Protein AF-A0A7V3W380-F1 (afdb_monomer_lite)

Foldseek 3Di:
DVVPVVVVVVVVVVCCVVPPVVVLAVVQVPDWLAAAEAEQAQQFPPPCSVVQTPHPPPCVCLLVVNQDCDPPDPCNRRDDPVCVVQSNVLSVQNVQQVVCCVVPVGSDDPPHADGDMDHPVRNDHFYRYRPGDNDDDPDD

Secondary structure (DSSP, 8-state):
-TTHHHHHHHHHHHHHIIIIIHHHHHHTTT-S----EEE----STTTHHHHTSS-TTTTHHHHHT----STT-TTGGG--SSSHHHHHHHHHHHHHHHHHHHHHS----TTSPP-PPP-SS----EEESTT--SS-----

pLDDT: mean 88.51, std 14.39, range [29.97, 98.19]

Sequence (140 aa):
YPIYEPMARLLGKGFEMMGVDNPAKMMARHQQNIYVYRFDWDEEPKPLDFIFGAMHGMELPFVFGNFQKDQDSVLRYAWSKDNEPARLELSRIMMAYWSNLARNGDPNGPGLPEWPDYSRSNKQRIHLDTGITGRAKSGK

Radius of gyration: 15.97 Å; chains: 1; bounding box: 36×31×44 Å

Structure (mmCIF, N/CA/C/O backbone):
data_AF-A0A7V3W380-F1
#
_entry.id   AF-A0A7V3W380-F1
#
loop_
_atom_site.group_PDB
_atom_site.id
_atom_site.type_symbol
_atom_site.label_atom_id
_atom_site.label_alt_id
_atom_site.label_comp_id
_atom_site.label_asym_id
_atom_site.label_entity_id
_atom_site.label_seq_id
_atom_site.pdbx_PDB_ins_code
_atom_site.Cartn_x
_atom_site.Cartn_y
_atom_site.Cartn_z
_atom_site.occupancy
_atom_site.B_iso_or_equiv
_atom_site.auth_seq_id
_atom_site.auth_comp_id
_atom_site.auth_asym_id
_atom_site.auth_atom_id
_atom_site.pdbx_PDB_model_num
ATOM 1 N N . TYR A 1 1 ? -8.105 4.771 -23.877 1.00 65.06 1 TYR A N 1
ATOM 2 C CA . TYR A 1 1 ? -9.185 3.773 -23.742 1.00 65.06 1 TYR A CA 1
ATOM 3 C C . TYR A 1 1 ? -10.337 4.364 -22.934 1.00 65.06 1 TYR A C 1
ATOM 5 O O . TYR A 1 1 ? -10.289 4.301 -21.713 1.00 65.06 1 TYR A O 1
ATOM 13 N N . PRO A 1 2 ? -11.351 4.966 -23.580 1.00 81.06 2 PRO A N 1
ATOM 14 C CA . PRO A 1 2 ? -12.356 5.794 -22.898 1.00 81.06 2 PRO A CA 1
ATOM 15 C C . PRO A 1 2 ? -13.247 5.032 -21.902 1.00 81.06 2 PRO A C 1
ATOM 17 O O . PRO A 1 2 ? -13.796 5.642 -20.996 1.00 81.06 2 P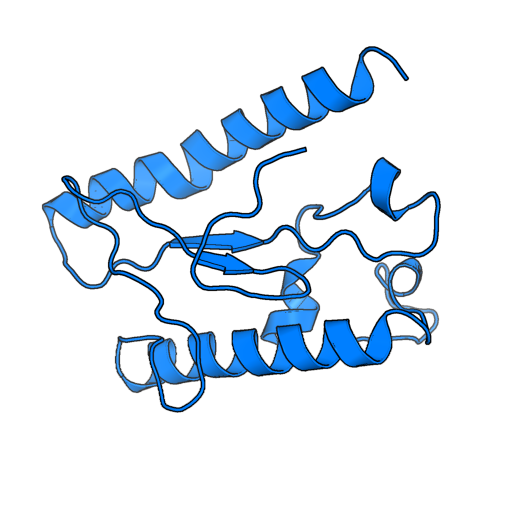RO A O 1
ATOM 20 N N . ILE A 1 3 ? -13.369 3.707 -22.043 1.00 88.50 3 ILE A N 1
ATOM 21 C CA . ILE A 1 3 ? -14.189 2.867 -21.151 1.00 88.50 3 ILE A CA 1
ATOM 22 C C . ILE A 1 3 ? -13.387 2.123 -20.079 1.00 88.50 3 ILE A C 1
ATOM 24 O O . ILE A 1 3 ? -13.975 1.622 -19.127 1.00 88.50 3 ILE A O 1
ATOM 28 N N . TYR A 1 4 ? -12.063 2.030 -20.227 1.00 87.25 4 TYR A N 1
ATOM 29 C CA . TYR A 1 4 ? -11.235 1.173 -19.377 1.00 87.25 4 TYR A CA 1
ATOM 30 C C . TYR A 1 4 ? -11.245 1.648 -17.923 1.00 87.25 4 TYR A C 1
ATOM 32 O O . TYR A 1 4 ? -11.621 0.900 -17.027 1.00 87.25 4 TYR A O 1
ATOM 40 N N . GLU A 1 5 ? -10.911 2.915 -17.699 1.00 87.06 5 GLU A N 1
ATOM 41 C CA . GLU A 1 5 ? -10.804 3.475 -16.355 1.00 87.06 5 GLU A CA 1
ATOM 42 C C . GLU A 1 5 ? -12.158 3.526 -15.613 1.00 87.06 5 GLU A C 1
ATOM 44 O O . GLU A 1 5 ? -12.211 3.091 -14.458 1.00 87.06 5 GLU A O 1
ATOM 49 N N . PRO A 1 6 ? -13.283 3.942 -16.240 1.00 90.56 6 PRO A N 1
ATOM 50 C CA . PRO A 1 6 ? -14.597 3.835 -15.607 1.00 90.56 6 PRO A CA 1
ATOM 51 C C . PRO A 1 6 ? -14.963 2.402 -15.201 1.00 90.56 6 PRO A C 1
ATOM 53 O O . PRO A 1 6 ? -15.486 2.193 -14.106 1.00 90.56 6 PRO A O 1
ATOM 56 N N . MET A 1 7 ? -14.666 1.413 -16.052 1.00 89.56 7 MET A N 1
ATOM 57 C CA . MET A 1 7 ? -14.945 0.003 -15.763 1.00 89.56 7 MET A CA 1
ATOM 58 C C . MET A 1 7 ? -14.058 -0.537 -14.640 1.00 89.56 7 MET A C 1
ATOM 60 O O . MET A 1 7 ? -14.575 -1.155 -13.710 1.00 89.56 7 MET A O 1
ATOM 64 N N . ALA A 1 8 ? -12.752 -0.262 -14.679 1.00 88.19 8 ALA A N 1
ATOM 65 C CA . ALA A 1 8 ? -11.813 -0.658 -13.631 1.00 88.19 8 ALA A CA 1
ATOM 66 C C . ALA A 1 8 ? -12.219 -0.066 -12.272 1.00 88.19 8 ALA A C 1
ATOM 68 O O . ALA A 1 8 ? -12.296 -0.783 -11.274 1.00 88.19 8 ALA A O 1
ATOM 69 N N . ARG A 1 9 ? -12.596 1.220 -12.241 1.00 88.75 9 ARG A N 1
ATOM 70 C CA . ARG A 1 9 ? -13.074 1.896 -11.027 1.00 88.75 9 ARG A CA 1
ATOM 71 C C . ARG A 1 9 ? -14.388 1.306 -10.514 1.00 88.75 9 ARG A C 1
ATOM 73 O O . ARG A 1 9 ? -14.551 1.156 -9.304 1.00 88.75 9 ARG A O 1
ATOM 80 N N . LEU A 1 10 ? -15.328 0.986 -11.406 1.00 90.38 10 LEU A N 1
ATOM 81 C CA . LEU A 1 10 ? -16.611 0.386 -11.032 1.00 90.38 10 LEU A CA 1
ATOM 82 C C . LEU A 1 10 ? -16.420 -1.003 -10.412 1.00 90.38 10 LEU A C 1
ATOM 84 O O . LEU A 1 10 ? -16.948 -1.267 -9.332 1.00 90.38 10 LEU A O 1
ATOM 88 N N . LEU A 1 11 ? -15.640 -1.865 -11.066 1.00 90.44 11 LEU A N 1
ATOM 89 C CA . LEU A 1 11 ? -15.343 -3.211 -10.573 1.00 90.44 11 LEU A CA 1
ATOM 90 C C . LEU A 1 11 ? -14.557 -3.158 -9.257 1.00 90.44 11 LEU A C 1
ATOM 92 O O . LEU A 1 11 ? -14.929 -3.835 -8.300 1.00 90.44 11 LEU A O 1
ATOM 96 N N . GLY A 1 12 ? -13.541 -2.293 -9.174 1.00 89.56 12 GLY A N 1
ATOM 97 C CA . GLY A 1 12 ? -12.751 -2.076 -7.962 1.00 89.56 12 GLY A CA 1
ATOM 98 C C . GLY A 1 12 ? -13.607 -1.648 -6.768 1.00 89.56 12 GLY A C 1
ATOM 99 O O . GLY A 1 12 ? -13.494 -2.238 -5.698 1.00 89.56 12 GLY A O 1
ATOM 100 N N . LYS A 1 13 ? -14.544 -0.707 -6.958 1.00 90.25 13 LYS A N 1
ATOM 101 C CA . LYS A 1 13 ? -15.506 -0.320 -5.907 1.00 90.25 13 LYS A CA 1
ATOM 102 C C . LYS A 1 13 ? -16.398 -1.481 -5.466 1.00 90.25 13 LYS A C 1
ATOM 104 O O . LYS A 1 13 ? -16.727 -1.573 -4.287 1.00 90.25 13 LYS A O 1
ATOM 109 N N . GLY A 1 14 ? -16.790 -2.357 -6.390 1.00 91.38 14 GLY A N 1
ATOM 110 C CA . GLY A 1 14 ? -17.545 -3.567 -6.065 1.00 91.38 14 GLY A CA 1
ATOM 111 C C . GLY A 1 14 ? -16.758 -4.502 -5.144 1.00 91.38 14 GLY A C 1
ATOM 112 O O . GLY A 1 14 ? -17.269 -4.909 -4.098 1.00 91.38 14 GLY A O 1
ATOM 113 N N . PHE A 1 15 ? -15.502 -4.793 -5.493 1.00 90.62 15 PHE A N 1
ATOM 114 C CA . PHE A 1 15 ? -14.610 -5.607 -4.660 1.00 90.62 15 PHE A CA 1
ATOM 115 C C . PHE A 1 15 ? -14.318 -4.957 -3.308 1.00 90.62 15 PHE A C 1
ATOM 117 O O . PHE A 1 15 ? -14.386 -5.635 -2.287 1.00 90.62 15 PHE A O 1
ATOM 124 N N . GLU A 1 16 ? -14.063 -3.649 -3.279 1.00 91.56 16 GLU A N 1
ATOM 125 C CA . GLU A 1 16 ? -13.841 -2.893 -2.045 1.00 91.56 16 GLU A CA 1
ATOM 126 C C . GLU A 1 16 ? -15.059 -2.976 -1.112 1.00 91.56 16 GLU A C 1
ATOM 128 O O . GLU A 1 16 ? -14.929 -3.291 0.073 1.00 91.56 16 GLU A O 1
ATOM 133 N N . MET A 1 17 ? -16.261 -2.773 -1.655 1.00 91.62 17 MET A N 1
ATOM 134 C CA . MET A 1 17 ? -17.492 -2.818 -0.872 1.00 91.62 17 MET A CA 1
ATOM 135 C C . MET A 1 17 ? -17.736 -4.206 -0.270 1.00 91.62 17 MET A C 1
ATOM 137 O O . MET A 1 17 ? -18.082 -4.328 0.908 1.00 91.62 17 MET A O 1
ATOM 141 N N . MET A 1 18 ? -17.572 -5.257 -1.076 1.00 93.12 18 MET A N 1
ATOM 142 C CA . MET A 1 18 ? -17.839 -6.632 -0.651 1.00 93.12 18 MET A CA 1
ATOM 143 C C . MET A 1 18 ? -16.742 -7.192 0.259 1.00 93.12 18 MET A C 1
ATOM 145 O O . MET A 1 18 ? -17.061 -7.853 1.244 1.00 93.12 18 MET A O 1
ATOM 149 N N . GLY A 1 19 ? -15.475 -6.931 -0.063 1.00 91.81 19 GLY A N 1
ATOM 150 C CA . GLY A 1 19 ? -14.318 -7.530 0.600 1.00 91.81 19 GLY A CA 1
ATOM 151 C C . GLY A 1 19 ? -13.805 -6.757 1.812 1.00 91.81 19 GLY A C 1
ATOM 152 O O . GLY A 1 19 ? -13.207 -7.362 2.695 1.0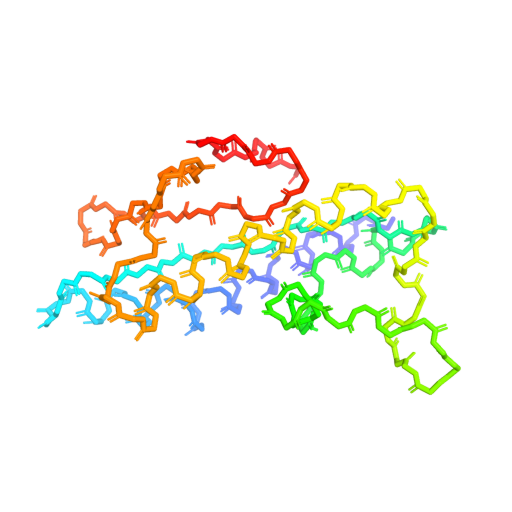0 91.81 19 GLY A O 1
ATOM 153 N N . VAL A 1 20 ? -14.050 -5.445 1.885 1.00 93.69 20 VAL A N 1
ATOM 154 C CA . VAL A 1 20 ? -13.482 -4.589 2.938 1.00 93.69 20 VAL A CA 1
ATOM 155 C C . VAL A 1 20 ? -14.575 -3.867 3.716 1.00 93.69 20 VAL A C 1
ATOM 157 O O . VAL A 1 20 ? -14.701 -4.071 4.924 1.00 93.69 20 VAL A O 1
ATOM 160 N N . ASP A 1 21 ? -15.408 -3.065 3.049 1.00 92.19 21 ASP A N 1
ATOM 161 C CA . ASP A 1 21 ? -16.325 -2.162 3.757 1.00 92.19 21 ASP A CA 1
ATOM 162 C C . ASP A 1 21 ? -17.418 -2.904 4.528 1.00 92.19 21 ASP A C 1
ATOM 164 O O . ASP A 1 21 ? -17.701 -2.576 5.684 1.00 92.19 21 ASP A O 1
ATOM 168 N N . ASN A 1 22 ? -18.048 -3.902 3.903 1.00 94.00 22 ASN A N 1
ATOM 169 C CA . ASN A 1 22 ? -19.104 -4.679 4.545 1.00 94.00 22 ASN A CA 1
ATOM 170 C C . ASN A 1 22 ? -18.573 -5.481 5.752 1.00 94.00 22 ASN A C 1
ATOM 172 O O . ASN A 1 22 ? -19.161 -5.344 6.835 1.00 94.00 22 ASN A O 1
ATOM 176 N N . PRO A 1 23 ? -17.465 -6.245 5.638 1.00 94.69 23 PRO A N 1
ATOM 177 C CA . PRO A 1 23 ? -16.849 -6.910 6.783 1.00 94.69 23 PRO A CA 1
ATOM 178 C C . PRO A 1 23 ? -16.415 -5.940 7.885 1.00 94.69 23 PRO A C 1
ATOM 180 O O . PRO A 1 23 ? -16.812 -6.127 9.035 1.00 94.69 23 PRO A O 1
ATOM 183 N N . ALA A 1 24 ? -15.686 -4.866 7.558 1.00 94.50 24 ALA A N 1
ATOM 184 C CA . ALA A 1 24 ? -15.208 -3.897 8.549 1.00 94.50 24 ALA A CA 1
ATOM 185 C C . ALA A 1 24 ? -16.368 -3.250 9.318 1.00 94.50 24 ALA A C 1
ATOM 187 O O . ALA A 1 24 ? -16.360 -3.191 10.549 1.00 94.50 24 ALA A O 1
ATOM 188 N N . LYS A 1 25 ? -17.436 -2.850 8.615 1.00 93.25 25 LYS A N 1
ATOM 189 C CA . LYS A 1 25 ? -18.647 -2.292 9.234 1.00 93.25 25 LYS A CA 1
ATOM 190 C C . LYS A 1 25 ? -19.362 -3.292 10.143 1.00 93.25 25 LYS A C 1
ATOM 192 O O . LYS A 1 25 ? -19.987 -2.874 11.121 1.00 93.25 25 LYS A O 1
ATOM 197 N N . MET A 1 26 ? -19.343 -4.579 9.804 1.00 93.69 26 MET A N 1
ATOM 198 C CA . MET A 1 26 ? -19.931 -5.633 10.629 1.00 93.69 26 MET A CA 1
ATOM 199 C C . MET A 1 26 ? -19.083 -5.889 11.877 1.00 93.69 26 MET A C 1
ATOM 201 O O . MET A 1 26 ?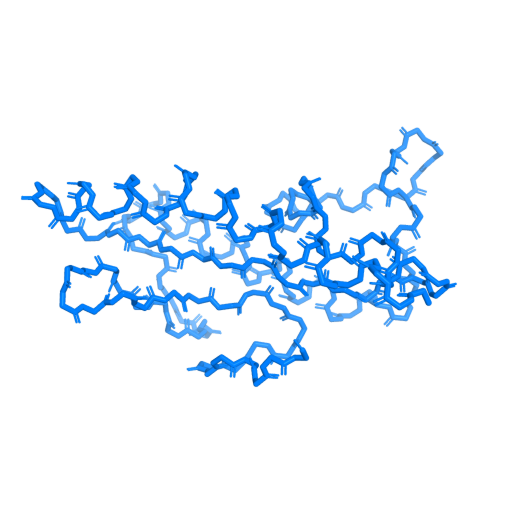 -19.626 -5.892 12.980 1.00 93.69 26 MET A O 1
ATOM 205 N N . MET A 1 27 ? -17.764 -6.014 11.719 1.00 94.56 27 MET A N 1
ATOM 206 C CA . MET A 1 27 ? -16.816 -6.178 12.822 1.00 94.56 27 MET A CA 1
ATOM 207 C C . MET A 1 27 ? -16.891 -5.016 13.817 1.00 94.56 27 MET A C 1
ATOM 209 O O . MET A 1 27 ? -16.976 -5.253 15.019 1.00 94.56 27 MET A O 1
ATOM 213 N N . ALA A 1 28 ? -16.990 -3.774 13.332 1.00 93.44 28 ALA A N 1
ATOM 214 C CA . ALA A 1 28 ? -17.044 -2.564 14.163 1.00 93.44 28 ALA A CA 1
ATOM 215 C C . ALA A 1 28 ? -18.305 -2.450 15.043 1.00 93.44 28 ALA A C 1
ATOM 217 O O . ALA A 1 28 ? -18.485 -1.466 15.760 1.00 93.44 28 ALA A O 1
ATOM 218 N N . ARG A 1 29 ? -19.226 -3.419 14.971 1.00 93.00 29 ARG A N 1
ATOM 219 C CA . ARG A 1 29 ? -20.353 -3.549 15.909 1.00 93.00 29 ARG A CA 1
ATOM 220 C C . ARG A 1 29 ? -19.990 -4.333 17.167 1.00 93.00 29 ARG A C 1
ATOM 222 O O . ARG A 1 29 ? -20.719 -4.235 18.148 1.00 93.00 29 ARG A O 1
ATOM 229 N N . HIS A 1 30 ? -18.928 -5.130 17.108 1.00 93.12 30 HIS A N 1
ATOM 230 C CA . HIS A 1 30 ? -18.611 -6.145 18.109 1.00 93.12 30 HIS A CA 1
ATOM 231 C C . HIS A 1 30 ? -17.178 -6.049 18.640 1.00 93.12 30 HIS A C 1
ATOM 233 O O . HIS A 1 30 ? -16.912 -6.586 19.709 1.00 93.12 30 HIS A O 1
ATOM 239 N N . GLN A 1 31 ? -16.274 -5.364 17.935 1.00 90.62 31 GLN A N 1
ATOM 240 C CA . GLN A 1 31 ? -14.891 -5.165 18.365 1.00 90.62 31 GLN A CA 1
ATOM 241 C C . GLN A 1 31 ? -14.371 -3.773 17.989 1.00 90.62 31 GLN A C 1
ATOM 243 O O . GLN A 1 31 ? -14.924 -3.105 17.112 1.00 90.62 31 GLN A O 1
ATOM 248 N N . GLN A 1 32 ? -13.322 -3.355 18.692 1.00 89.50 32 GLN A N 1
ATOM 249 C CA . GLN A 1 32 ? -12.505 -2.173 18.402 1.00 89.50 32 GLN A CA 1
ATOM 250 C C . GLN A 1 32 ? -11.193 -2.618 17.737 1.00 89.50 32 GLN A C 1
ATOM 252 O O . GLN A 1 32 ? -10.981 -3.822 17.580 1.00 89.50 32 GLN A O 1
ATOM 257 N N . ASN A 1 33 ? -10.320 -1.672 17.383 1.00 91.31 33 ASN A N 1
ATOM 258 C CA . ASN A 1 33 ? -9.002 -1.949 16.797 1.00 91.31 33 ASN A CA 1
ATOM 259 C C . ASN A 1 33 ? -9.119 -2.672 15.444 1.00 91.31 33 ASN A C 1
ATOM 261 O O . ASN A 1 33 ? -8.528 -3.726 15.202 1.00 91.31 33 ASN A O 1
ATOM 265 N N . ILE A 1 34 ? -9.944 -2.112 14.564 1.00 94.94 34 ILE A N 1
ATOM 266 C CA . ILE A 1 34 ? -10.131 -2.563 13.192 1.00 94.94 34 ILE A CA 1
ATOM 267 C C . ILE A 1 34 ? -9.333 -1.632 12.296 1.00 94.94 34 ILE A C 1
ATOM 269 O O . ILE A 1 34 ? -9.625 -0.450 12.185 1.00 94.94 34 ILE A O 1
ATOM 273 N N . TYR A 1 35 ? -8.360 -2.171 11.580 1.00 95.38 35 TYR A N 1
ATOM 274 C CA . TYR A 1 35 ? -7.486 -1.363 10.741 1.00 95.38 35 TYR A CA 1
ATOM 275 C C . TYR A 1 35 ? -7.730 -1.688 9.276 1.00 95.38 35 TYR A C 1
ATOM 277 O O . TYR A 1 35 ? -7.560 -2.821 8.832 1.00 95.38 35 TYR A O 1
ATOM 285 N N . VAL A 1 36 ? -8.161 -0.679 8.520 1.00 95.69 36 VAL A N 1
ATOM 286 C CA . VAL A 1 36 ? -8.417 -0.795 7.081 1.00 95.69 36 VAL A CA 1
ATOM 287 C C . VAL A 1 36 ? -7.345 -0.025 6.322 1.00 95.69 36 VAL A C 1
ATOM 289 O O . VAL A 1 36 ? -7.077 1.132 6.647 1.00 95.69 36 VAL A O 1
ATOM 292 N N . TYR A 1 37 ? -6.754 -0.646 5.301 1.00 94.69 37 TYR A N 1
ATOM 293 C CA . TYR A 1 37 ? -5.886 0.037 4.345 1.00 94.69 37 TYR A CA 1
ATOM 294 C C . TYR A 1 37 ? -6.397 -0.122 2.918 1.00 94.69 37 TYR A C 1
ATOM 296 O O . TYR A 1 37 ? -7.176 -1.022 2.600 1.00 94.69 37 TYR A O 1
ATOM 304 N N . ARG A 1 38 ? -5.925 0.771 2.056 1.00 93.19 38 ARG A N 1
ATOM 305 C CA . ARG A 1 38 ? -6.026 0.683 0.607 1.00 93.19 38 ARG A CA 1
ATOM 306 C C . ARG A 1 38 ? -4.618 0.753 0.034 1.00 93.19 38 ARG A C 1
ATOM 308 O O . ARG A 1 38 ? -3.862 1.642 0.403 1.00 93.19 38 ARG A O 1
ATOM 315 N N . PHE A 1 39 ? -4.264 -0.201 -0.814 1.00 95.31 39 PHE A N 1
ATOM 316 C CA . PHE A 1 39 ? -2.992 -0.211 -1.526 1.00 95.31 39 PHE A CA 1
ATOM 317 C C . PHE A 1 39 ? -3.211 0.397 -2.912 1.00 95.31 39 PHE A C 1
ATOM 319 O O . PHE A 1 39 ? -4.102 -0.054 -3.626 1.00 95.31 39 PHE A O 1
ATOM 326 N N . ASP A 1 40 ? -2.450 1.438 -3.244 1.00 94.00 40 ASP A N 1
ATOM 327 C CA . ASP A 1 40 ? -2.629 2.246 -4.462 1.00 94.00 40 ASP A CA 1
ATOM 328 C C . ASP A 1 40 ? -1.323 2.379 -5.279 1.00 94.00 40 ASP A C 1
ATOM 330 O O . ASP A 1 40 ? -1.280 3.175 -6.207 1.00 94.00 40 ASP A O 1
ATOM 334 N N . TRP A 1 41 ? -0.274 1.606 -4.966 1.00 95.38 41 TRP A N 1
ATOM 335 C CA . TRP A 1 41 ? 1.010 1.675 -5.678 1.00 95.38 41 TRP A CA 1
ATOM 336 C C . TRP A 1 41 ? 0.860 1.355 -7.175 1.00 95.38 41 TRP A C 1
ATOM 338 O O . TRP A 1 41 ? 0.405 0.266 -7.524 1.00 95.38 41 TRP A O 1
ATOM 348 N N . ASP A 1 42 ? 1.274 2.293 -8.030 1.00 94.38 42 ASP A N 1
ATOM 349 C CA . ASP A 1 42 ? 1.155 2.247 -9.496 1.00 94.38 42 ASP A CA 1
ATOM 350 C C . ASP A 1 42 ? 2.460 2.663 -10.219 1.00 94.38 42 ASP A C 1
ATOM 352 O O . ASP A 1 42 ? 2.438 3.289 -11.277 1.00 94.38 42 ASP A O 1
ATOM 356 N N . GLU A 1 43 ? 3.626 2.354 -9.639 1.00 94.81 43 GLU A N 1
ATOM 357 C CA . GLU A 1 43 ? 4.942 2.798 -10.146 1.00 94.81 43 GLU A CA 1
ATOM 358 C C . GLU A 1 43 ? 5.653 1.752 -11.027 1.00 94.81 43 GLU A C 1
ATOM 360 O O . GLU A 1 43 ? 6.891 1.707 -11.113 1.00 94.81 43 GLU A O 1
ATOM 365 N N . GLU A 1 44 ? 4.908 0.845 -11.655 1.00 95.31 44 GLU A N 1
ATOM 366 C CA . GLU A 1 44 ? 5.457 -0.100 -12.623 1.00 95.31 44 GLU A CA 1
ATOM 367 C C . GLU A 1 44 ? 6.016 0.611 -13.866 1.00 95.31 44 GLU A C 1
ATOM 369 O O . GLU A 1 44 ? 5.589 1.708 -14.234 1.00 95.31 44 GLU A O 1
ATOM 374 N N . PRO A 1 45 ? 6.959 -0.016 -14.594 1.00 94.81 45 PRO A N 1
ATOM 375 C CA . PRO A 1 45 ? 7.389 0.497 -15.887 1.00 94.81 45 PRO A CA 1
ATOM 376 C C . PRO A 1 45 ? 6.212 0.722 -16.841 1.00 94.81 45 PRO A C 1
ATOM 378 O O . PRO A 1 45 ? 5.415 -0.181 -17.101 1.00 94.81 45 PRO A O 1
ATOM 381 N N . LYS A 1 46 ? 6.144 1.917 -17.432 1.00 93.12 46 LYS A N 1
ATOM 382 C CA . LYS A 1 46 ? 5.124 2.253 -18.431 1.00 93.12 46 LYS A CA 1
ATOM 383 C C . LYS A 1 46 ? 5.129 1.260 -19.599 1.00 93.12 46 LYS A C 1
ATOM 385 O O . LYS A 1 46 ? 6.207 0.891 -20.070 1.00 93.12 46 LYS A O 1
ATOM 390 N N . PRO A 1 47 ? 3.954 0.875 -20.129 1.00 93.38 47 PRO A N 1
ATOM 391 C CA . PRO A 1 47 ? 2.608 1.360 -19.782 1.00 93.38 47 PRO A CA 1
ATOM 392 C C . PRO A 1 47 ? 1.888 0.519 -18.703 1.00 93.38 47 PRO A C 1
ATOM 394 O O . PRO A 1 47 ? 0.658 0.538 -18.632 1.00 93.38 47 PRO A O 1
ATOM 397 N N . LEU A 1 48 ? 2.617 -0.300 -17.937 1.00 93.00 48 LEU A N 1
ATOM 398 C CA . LEU A 1 48 ? 2.023 -1.259 -17.000 1.00 93.00 48 LEU A CA 1
ATOM 399 C C . LEU A 1 48 ? 1.417 -0.582 -15.764 1.00 93.00 48 LEU A C 1
ATOM 401 O O . LEU A 1 48 ? 0.420 -1.087 -15.258 1.00 93.00 48 LEU A O 1
ATOM 405 N N . ASP A 1 49 ? 1.940 0.583 -15.377 1.00 91.19 49 ASP A N 1
ATOM 406 C CA . ASP A 1 49 ? 1.371 1.497 -14.371 1.00 91.19 49 ASP A CA 1
ATOM 407 C C . ASP A 1 49 ? -0.123 1.771 -14.601 1.00 91.19 49 ASP A C 1
ATOM 409 O O . ASP A 1 49 ? -0.933 1.808 -13.681 1.00 91.19 49 ASP A O 1
ATOM 413 N N . PHE A 1 50 ? -0.517 1.922 -15.865 1.00 89.38 50 PHE A N 1
ATOM 414 C CA . PHE A 1 50 ? -1.904 2.173 -16.243 1.00 89.38 50 PHE A CA 1
ATOM 415 C C . PHE A 1 50 ? -2.705 0.887 -16.502 1.00 89.38 50 PHE A C 1
ATOM 417 O O . PHE A 1 50 ? -3.903 0.817 -16.211 1.00 89.38 50 PHE A O 1
ATOM 424 N N . ILE A 1 51 ? -2.072 -0.121 -17.111 1.00 89.38 51 ILE A N 1
ATOM 425 C CA . ILE A 1 51 ? -2.747 -1.365 -17.521 1.00 89.38 51 ILE A CA 1
ATOM 426 C C . ILE A 1 51 ? -3.027 -2.279 -16.326 1.00 89.38 51 ILE A C 1
ATOM 428 O O . ILE A 1 51 ? -4.050 -2.956 -16.309 1.00 89.38 51 ILE A O 1
ATOM 432 N N . PHE A 1 52 ? -2.126 -2.324 -15.352 1.00 91.06 52 PHE A N 1
ATOM 433 C CA . PHE A 1 52 ? -2.291 -3.114 -14.138 1.00 91.06 52 PHE A CA 1
ATOM 434 C C . PHE A 1 52 ? -2.499 -2.203 -12.933 1.00 91.06 52 PHE A C 1
ATOM 436 O O . PHE A 1 52 ? -3.484 -2.389 -12.214 1.00 91.06 52 PHE A O 1
ATOM 443 N N . GLY A 1 53 ? -1.623 -1.207 -12.760 1.00 91.50 53 GLY A N 1
ATOM 444 C CA . GLY A 1 53 ? -1.568 -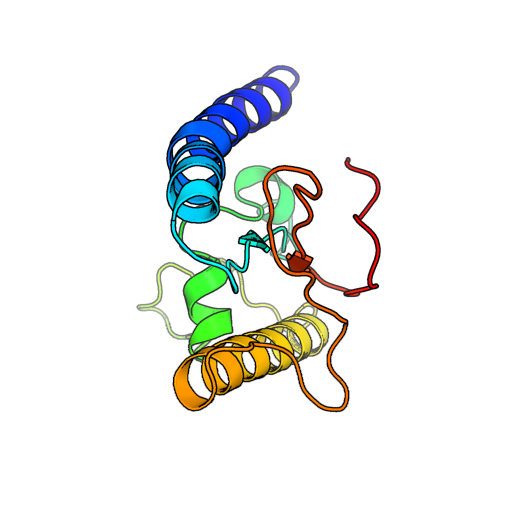0.381 -11.555 1.00 91.50 53 GLY A CA 1
ATOM 445 C C . GLY A 1 53 ? -1.575 -1.244 -10.292 1.00 91.50 53 GLY A C 1
ATOM 446 O O . GLY A 1 53 ? -1.101 -2.378 -10.300 1.00 91.50 53 GLY A O 1
ATOM 447 N N . ALA A 1 54 ? -2.236 -0.766 -9.236 1.00 93.38 54 ALA A N 1
ATOM 448 C CA . ALA A 1 54 ? -2.420 -1.497 -7.979 1.00 93.38 54 ALA A CA 1
ATOM 449 C C . ALA A 1 54 ? -3.366 -2.717 -8.103 1.00 93.38 54 ALA A C 1
ATOM 451 O O . ALA A 1 54 ? -4.447 -2.773 -7.508 1.00 93.38 54 ALA A O 1
ATOM 452 N N . MET A 1 55 ? -2.985 -3.702 -8.914 1.00 91.94 55 MET A N 1
ATOM 453 C CA . MET A 1 55 ? -3.772 -4.899 -9.174 1.00 91.94 55 MET A CA 1
ATOM 454 C C . MET A 1 55 ? -3.759 -5.865 -7.983 1.00 91.94 55 MET A C 1
ATOM 456 O O . MET A 1 55 ? -2.900 -5.824 -7.102 1.00 91.94 55 MET A O 1
ATOM 460 N N . HIS A 1 56 ? -4.708 -6.798 -7.996 1.00 92.31 56 HIS A N 1
ATOM 461 C CA . HIS A 1 56 ? -4.843 -7.824 -6.967 1.00 92.31 56 HIS A CA 1
ATOM 462 C C . HIS A 1 56 ? -3.552 -8.640 -6.763 1.00 92.31 56 HIS A C 1
ATOM 464 O O . HIS A 1 56 ? -3.011 -9.201 -7.718 1.00 92.31 56 HIS A O 1
ATOM 470 N N . GLY A 1 57 ? -3.096 -8.742 -5.509 1.00 92.50 57 GLY A N 1
ATOM 471 C CA . GLY A 1 57 ? -1.931 -9.530 -5.100 1.00 92.50 57 GLY A CA 1
ATOM 472 C C . GLY A 1 57 ? -0.594 -8.792 -5.210 1.00 92.50 57 GLY A C 1
ATOM 473 O O . GLY A 1 57 ? 0.426 -9.309 -4.747 1.00 92.50 57 GLY A O 1
ATOM 474 N N . MET A 1 58 ? -0.572 -7.587 -5.789 1.00 94.75 58 MET A N 1
ATOM 475 C CA . MET A 1 58 ? 0.646 -6.788 -5.947 1.00 94.75 58 MET A CA 1
ATOM 476 C C . MET A 1 58 ? 1.194 -6.248 -4.620 1.00 94.75 58 MET A C 1
ATOM 478 O O . MET A 1 58 ? 2.377 -5.933 -4.522 1.00 94.75 58 MET A O 1
ATOM 482 N N . GLU A 1 59 ? 0.368 -6.187 -3.579 1.00 96.25 59 GLU A N 1
ATOM 483 C CA . GLU A 1 59 ? 0.762 -5.761 -2.241 1.00 96.25 59 GLU A CA 1
ATOM 484 C C . GLU A 1 59 ? 1.581 -6.824 -1.493 1.00 96.25 59 GLU A C 1
ATOM 486 O O . GLU A 1 59 ? 2.319 -6.495 -0.562 1.00 96.25 59 GLU A O 1
ATOM 491 N N . LEU A 1 60 ? 1.486 -8.102 -1.887 1.00 96.25 60 LEU A N 1
ATOM 492 C CA . LEU A 1 60 ? 2.105 -9.207 -1.149 1.00 96.25 60 LEU A CA 1
ATOM 493 C C . LEU A 1 60 ? 3.632 -9.053 -1.039 1.00 96.25 60 LEU A C 1
ATOM 495 O O . LEU A 1 60 ? 4.140 -9.130 0.083 1.00 96.25 60 LEU A O 1
ATOM 499 N N . PRO A 1 61 ? 4.389 -8.747 -2.115 1.00 96.69 61 PRO A N 1
ATOM 500 C CA . PRO A 1 61 ? 5.829 -8.535 -1.998 1.00 96.69 61 PRO A CA 1
ATOM 501 C C . PRO A 1 61 ? 6.224 -7.380 -1.078 1.00 96.69 61 PRO A C 1
ATOM 503 O O . PRO A 1 61 ? 7.313 -7.406 -0.507 1.00 96.69 61 PRO A O 1
ATOM 506 N N . PHE A 1 62 ? 5.346 -6.391 -0.884 1.00 97.81 62 PHE A N 1
ATOM 507 C CA . PHE A 1 62 ? 5.586 -5.291 0.048 1.00 97.81 62 PHE A CA 1
ATOM 508 C C . PHE A 1 62 ? 5.426 -5.730 1.503 1.00 97.81 62 PHE A C 1
ATOM 510 O O . PHE A 1 62 ? 6.222 -5.309 2.341 1.00 97.81 62 PHE A O 1
ATOM 517 N N . VAL A 1 63 ? 4.439 -6.586 1.793 1.00 97.75 63 VAL A N 1
ATOM 518 C CA . VAL A 1 63 ? 4.218 -7.168 3.129 1.00 97.75 63 VAL A CA 1
ATOM 519 C C . VAL A 1 63 ? 5.322 -8.159 3.502 1.00 97.75 63 VAL A C 1
ATOM 521 O O . VAL A 1 63 ? 5.714 -8.219 4.662 1.00 97.75 63 VAL A O 1
ATOM 524 N N . PHE A 1 64 ? 5.840 -8.923 2.538 1.00 96.62 64 PHE A N 1
ATOM 525 C CA . PHE A 1 64 ? 6.867 -9.944 2.783 1.00 96.62 64 PHE A CA 1
ATOM 526 C C . PHE A 1 64 ? 8.306 -9.464 2.552 1.00 96.62 64 PHE A C 1
ATOM 528 O O . PHE A 1 64 ? 9.246 -10.181 2.892 1.00 96.62 64 PHE A O 1
ATOM 535 N N . GLY A 1 65 ? 8.500 -8.289 1.948 1.00 96.00 65 GLY A N 1
ATOM 536 C CA . GLY A 1 65 ? 9.824 -7.763 1.608 1.00 96.00 65 GLY A CA 1
ATOM 537 C C . GLY A 1 65 ? 10.572 -8.594 0.557 1.00 96.00 65 GLY A C 1
ATOM 538 O O . GLY A 1 65 ? 11.802 -8.583 0.527 1.00 96.00 65 GLY A O 1
ATOM 539 N N . ASN A 1 66 ? 9.862 -9.339 -0.298 1.00 93.56 66 ASN A N 1
ATOM 540 C CA . ASN A 1 66 ? 10.438 -10.341 -1.204 1.00 93.56 66 ASN A CA 1
ATOM 541 C C . ASN A 1 66 ? 10.209 -10.011 -2.691 1.00 93.56 66 ASN A C 1
ATOM 543 O O . ASN A 1 66 ? 9.594 -10.767 -3.440 1.00 93.56 66 ASN A O 1
ATOM 547 N N . PHE A 1 67 ? 10.765 -8.888 -3.150 1.00 9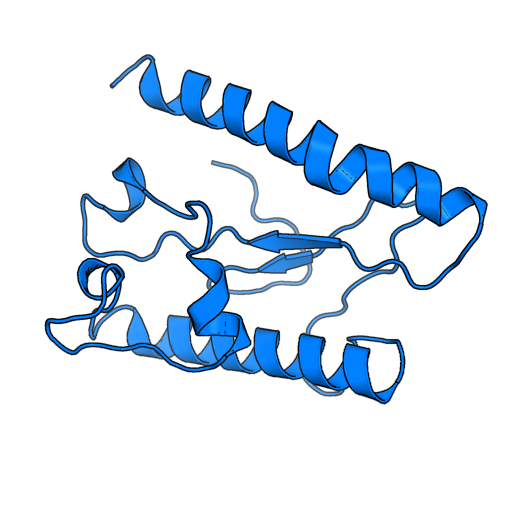4.31 67 PHE A N 1
ATOM 548 C CA . PHE A 1 67 ? 10.721 -8.462 -4.556 1.00 94.31 67 PHE A CA 1
ATOM 549 C C . PHE A 1 67 ? 11.563 -9.369 -5.473 1.00 94.31 67 PHE A C 1
ATOM 551 O O . PHE A 1 67 ? 12.673 -9.014 -5.869 1.00 94.31 67 PHE A O 1
ATOM 558 N N . GLN A 1 68 ? 11.043 -10.553 -5.804 1.00 88.25 68 GLN A N 1
ATOM 559 C CA . GLN A 1 68 ? 11.683 -11.532 -6.685 1.00 88.25 68 GLN A CA 1
ATOM 560 C C . GLN A 1 68 ? 11.838 -10.962 -8.101 1.00 88.25 68 GLN A C 1
ATOM 562 O O . GLN A 1 68 ? 10.845 -10.663 -8.772 1.00 88.25 68 GLN A O 1
ATOM 567 N N . LYS A 1 69 ? 13.094 -10.805 -8.540 1.00 84.81 69 LYS A N 1
ATOM 568 C CA . LYS A 1 69 ? 13.478 -10.284 -9.868 1.00 84.81 69 LYS A CA 1
ATOM 569 C C . LYS A 1 69 ? 13.971 -11.380 -10.827 1.00 84.81 69 LYS A C 1
ATOM 571 O O . LYS A 1 69 ? 14.402 -11.061 -11.934 1.00 84.81 69 LYS A O 1
ATOM 576 N N . ASP A 1 70 ? 13.963 -12.640 -10.399 1.00 85.25 70 ASP A N 1
ATOM 577 C CA . ASP A 1 70 ? 14.317 -13.781 -11.245 1.00 85.25 70 ASP A CA 1
ATOM 578 C C . ASP A 1 70 ? 13.232 -14.079 -12.301 1.00 85.25 70 ASP A C 1
ATOM 580 O O . ASP A 1 70 ? 12.189 -13.422 -12.369 1.00 85.25 70 ASP A O 1
ATOM 584 N N . GLN A 1 71 ? 13.527 -15.022 -13.201 1.00 77.00 71 GLN A N 1
ATOM 585 C CA . GLN A 1 71 ? 12.678 -15.311 -14.361 1.00 77.00 71 GLN A CA 1
ATOM 586 C C . GLN A 1 71 ? 11.369 -16.028 -13.998 1.00 77.00 71 GLN A C 1
ATOM 588 O O . GLN A 1 71 ? 10.421 -15.937 -14.779 1.00 77.00 71 GLN A O 1
ATOM 593 N N . ASP A 1 72 ? 11.300 -16.669 -12.829 1.00 85.94 72 ASP A N 1
ATOM 594 C CA . ASP A 1 72 ? 10.162 -17.495 -12.409 1.00 85.94 72 ASP A CA 1
ATOM 595 C C . ASP A 1 72 ? 9.073 -16.681 -11.684 1.00 85.94 72 ASP A C 1
ATOM 597 O O . ASP A 1 72 ? 7.944 -17.142 -11.506 1.00 85.94 72 ASP A O 1
ATOM 601 N N . SER A 1 73 ? 9.373 -15.435 -11.306 1.00 88.88 73 SER A N 1
ATOM 602 C CA . SER A 1 73 ? 8.418 -14.528 -10.671 1.00 88.88 73 SER A CA 1
ATOM 603 C C . SER A 1 73 ? 7.451 -13.894 -11.676 1.00 88.88 73 SER A C 1
ATOM 605 O O . SER A 1 73 ? 7.839 -13.118 -12.556 1.00 88.88 73 SER A O 1
ATOM 607 N N . VAL A 1 74 ? 6.150 -14.139 -11.484 1.00 88.50 74 VAL A N 1
ATOM 608 C CA . VAL A 1 74 ? 5.079 -13.525 -12.292 1.00 88.50 74 VAL A CA 1
ATOM 609 C C . VAL A 1 74 ? 5.008 -12.006 -12.138 1.00 88.50 74 VAL A C 1
ATOM 611 O O . VAL A 1 74 ? 4.536 -11.338 -13.048 1.00 88.50 74 VAL A O 1
ATOM 614 N N . LEU A 1 75 ? 5.512 -11.448 -11.030 1.00 92.69 75 LEU A N 1
ATOM 615 C CA . LEU A 1 75 ? 5.514 -10.005 -10.762 1.00 92.69 75 LEU A CA 1
ATOM 616 C C . LEU A 1 75 ? 6.819 -9.314 -11.175 1.00 92.69 75 LEU A C 1
ATOM 618 O O . LEU A 1 75 ? 6.947 -8.103 -11.008 1.00 92.69 75 LEU A O 1
ATOM 622 N N . ARG A 1 76 ? 7.795 -10.043 -11.738 1.00 92.19 76 ARG A N 1
ATOM 623 C CA . ARG A 1 76 ? 9.118 -9.487 -12.082 1.00 92.19 76 ARG A CA 1
ATOM 624 C C . ARG A 1 76 ? 9.051 -8.235 -12.960 1.00 92.19 76 ARG A C 1
ATOM 626 O O . ARG A 1 76 ? 9.953 -7.405 -12.910 1.00 92.19 76 ARG A O 1
ATOM 633 N N . TYR A 1 77 ? 8.004 -8.109 -13.778 1.00 92.12 77 TYR A N 1
ATOM 634 C CA . TYR A 1 77 ? 7.812 -6.982 -14.690 1.00 92.12 77 TYR A CA 1
ATOM 635 C C . TYR A 1 77 ? 7.601 -5.648 -13.959 1.00 92.12 77 TYR A C 1
ATOM 637 O O . TYR A 1 77 ? 7.872 -4.599 -14.535 1.00 92.12 77 TYR A O 1
ATOM 645 N N . ALA A 1 78 ? 7.122 -5.680 -12.713 1.00 94.88 78 ALA A N 1
ATOM 646 C CA . ALA A 1 78 ? 6.810 -4.489 -11.932 1.00 94.88 78 ALA A CA 1
ATOM 647 C C . ALA A 1 78 ? 8.066 -3.855 -11.310 1.00 94.88 78 ALA A C 1
ATOM 649 O O . ALA A 1 78 ? 8.050 -2.696 -10.895 1.00 94.88 78 ALA A O 1
ATOM 650 N N . TRP A 1 79 ? 9.182 -4.587 -11.233 1.00 94.56 79 TRP A N 1
ATOM 651 C CA . TRP A 1 79 ? 10.356 -4.166 -10.471 1.00 94.56 79 TRP A CA 1
ATOM 652 C C . TRP A 1 79 ? 11.397 -3.498 -11.366 1.00 94.56 79 TRP A C 1
ATOM 654 O O . TRP A 1 79 ? 12.108 -4.162 -12.120 1.00 94.56 79 TRP A O 1
ATOM 664 N N . SER A 1 80 ? 11.553 -2.181 -11.230 1.00 94.31 80 SER A N 1
ATOM 665 C CA . SER A 1 80 ? 12.606 -1.418 -11.905 1.00 94.31 80 SER A CA 1
ATOM 666 C C . SER A 1 80 ? 13.642 -0.894 -10.909 1.00 94.31 80 SER A C 1
ATOM 668 O O . SER A 1 80 ? 13.481 -1.024 -9.690 1.00 94.31 80 SER A O 1
ATOM 670 N N . LYS A 1 81 ? 14.741 -0.337 -11.435 1.00 94.25 81 LYS A N 1
ATOM 671 C CA . LYS A 1 81 ? 15.698 0.440 -10.631 1.00 94.25 81 LYS A CA 1
ATOM 672 C C . LYS A 1 81 ? 15.108 1.789 -10.218 1.00 94.25 81 LYS A C 1
ATOM 674 O O . LYS A 1 81 ? 15.383 2.252 -9.120 1.00 94.25 81 LYS A O 1
ATOM 679 N N . ASP A 1 82 ? 14.272 2.375 -11.069 1.00 93.31 82 ASP A N 1
ATOM 680 C CA . ASP A 1 82 ? 13.700 3.705 -10.847 1.00 93.31 82 ASP A CA 1
ATOM 681 C C . ASP A 1 82 ? 12.704 3.699 -9.683 1.00 93.31 82 ASP A C 1
ATOM 683 O O . ASP A 1 82 ? 12.729 4.595 -8.842 1.00 93.31 82 ASP A O 1
ATOM 687 N N . ASN A 1 83 ? 11.876 2.652 -9.577 1.00 94.62 83 ASN A N 1
ATOM 688 C CA . ASN A 1 83 ? 10.914 2.530 -8.482 1.00 94.62 83 ASN A CA 1
ATOM 689 C C . ASN A 1 83 ? 11.511 1.934 -7.200 1.00 94.62 83 ASN A C 1
ATOM 691 O O . ASN A 1 83 ? 10.858 1.963 -6.161 1.00 94.62 83 ASN A O 1
ATOM 695 N N . GLU A 1 84 ? 12.746 1.425 -7.231 1.00 94.38 84 GLU A N 1
ATOM 696 C CA . GLU A 1 84 ? 13.346 0.692 -6.114 1.00 94.38 84 GLU A CA 1
ATOM 697 C C . GLU A 1 84 ? 13.401 1.485 -4.799 1.00 94.38 84 GLU A C 1
ATOM 699 O O . GLU A 1 84 ? 12.934 0.940 -3.798 1.00 94.38 84 GLU A O 1
ATOM 704 N N . PRO A 1 85 ? 13.868 2.748 -4.748 1.00 94.75 85 PRO A N 1
ATOM 705 C CA . PRO A 1 85 ? 13.942 3.480 -3.483 1.00 94.75 85 PRO A CA 1
ATOM 706 C C . PRO A 1 85 ? 12.568 3.676 -2.825 1.00 94.75 85 PRO A C 1
ATOM 708 O O . PRO A 1 85 ? 12.394 3.370 -1.646 1.00 94.75 85 PRO A O 1
ATOM 711 N N . ALA A 1 86 ? 11.573 4.132 -3.593 1.00 94.56 86 ALA A N 1
ATOM 712 C CA . ALA A 1 86 ? 10.230 4.393 -3.074 1.00 94.56 86 ALA A CA 1
ATOM 713 C C . ALA A 1 86 ? 9.469 3.095 -2.755 1.00 94.56 86 ALA A C 1
ATOM 715 O O . ALA A 1 86 ? 8.778 3.014 -1.740 1.00 94.56 86 ALA A O 1
ATOM 716 N N . ARG A 1 87 ? 9.644 2.055 -3.582 1.00 95.25 87 ARG A N 1
ATOM 717 C CA . ARG A 1 87 ? 9.081 0.715 -3.370 1.00 95.25 87 ARG A CA 1
ATOM 718 C C . ARG A 1 87 ? 9.595 0.090 -2.075 1.00 95.25 87 ARG A C 1
ATOM 720 O O . ARG A 1 87 ? 8.806 -0.445 -1.298 1.00 95.25 87 ARG A O 1
ATOM 727 N N . LEU A 1 88 ? 10.908 0.150 -1.838 1.00 96.06 88 LEU A N 1
ATOM 728 C CA . LEU A 1 88 ? 11.519 -0.414 -0.633 1.00 96.06 88 LEU A CA 1
ATOM 729 C C . LEU A 1 88 ? 11.111 0.356 0.627 1.00 96.06 88 LEU A C 1
ATOM 731 O O . LEU A 1 88 ? 10.862 -0.276 1.652 1.00 96.06 88 LEU A O 1
ATOM 735 N N . GLU A 1 89 ? 10.973 1.682 0.556 1.00 95.62 89 GLU A N 1
ATOM 736 C CA . GLU A 1 89 ? 10.478 2.463 1.696 1.00 95.62 89 GLU A CA 1
ATOM 737 C C . GLU A 1 89 ? 9.013 2.138 2.021 1.00 95.62 89 GLU A C 1
ATOM 739 O O . GLU A 1 89 ? 8.678 1.893 3.181 1.00 95.62 89 GLU A O 1
ATOM 744 N N . LEU A 1 90 ? 8.150 2.038 1.004 1.00 96.31 90 LEU A N 1
ATOM 745 C CA . LEU A 1 90 ? 6.767 1.596 1.190 1.00 96.31 90 LEU A CA 1
ATOM 746 C C . LEU A 1 90 ? 6.708 0.189 1.811 1.00 96.31 90 LEU A C 1
ATOM 748 O O . LEU A 1 90 ? 5.972 -0.028 2.772 1.00 96.31 90 LEU A O 1
ATOM 752 N N . SER A 1 91 ? 7.526 -0.753 1.329 1.00 97.62 91 SER A N 1
ATOM 753 C CA . SER A 1 91 ? 7.612 -2.105 1.901 1.00 97.62 91 SER A CA 1
ATOM 754 C C . SER A 1 91 ? 8.060 -2.094 3.359 1.00 97.62 91 SER A C 1
ATOM 756 O O . SER A 1 91 ? 7.463 -2.776 4.189 1.00 97.62 91 SER A O 1
ATOM 758 N N . ARG A 1 92 ? 9.060 -1.276 3.707 1.00 96.94 92 ARG A N 1
ATOM 759 C CA . ARG A 1 92 ? 9.527 -1.119 5.089 1.00 96.94 92 ARG A CA 1
ATOM 760 C C . ARG A 1 92 ? 8.401 -0.641 6.007 1.00 96.94 92 ARG A C 1
ATOM 762 O O . ARG A 1 92 ? 8.237 -1.184 7.099 1.00 96.94 92 ARG A O 1
ATOM 769 N N . ILE A 1 93 ? 7.616 0.340 5.561 1.00 96.56 93 ILE A N 1
ATOM 770 C CA . ILE A 1 93 ? 6.456 0.855 6.299 1.00 96.56 93 ILE A CA 1
ATOM 771 C C . ILE A 1 93 ? 5.379 -0.229 6.451 1.00 96.56 93 ILE A C 1
ATOM 773 O O . ILE A 1 93 ? 4.886 -0.450 7.556 1.00 96.56 93 ILE A O 1
ATOM 777 N N . MET A 1 94 ? 5.053 -0.952 5.377 1.00 97.81 94 MET A N 1
ATOM 778 C CA . MET A 1 94 ? 4.054 -2.026 5.413 1.00 97.81 94 MET A CA 1
ATOM 779 C C . MET A 1 94 ? 4.461 -3.163 6.352 1.00 97.81 94 MET A C 1
ATOM 781 O O . MET A 1 94 ? 3.656 -3.580 7.183 1.00 97.81 94 MET A O 1
ATOM 785 N N . MET A 1 95 ? 5.712 -3.622 6.282 1.00 98.12 95 MET A N 1
ATOM 786 C CA . MET A 1 95 ? 6.241 -4.631 7.203 1.00 98.12 95 MET A CA 1
ATOM 787 C C . MET A 1 95 ? 6.178 -4.161 8.660 1.00 98.12 95 MET A C 1
ATOM 789 O O . MET A 1 95 ? 5.820 -4.940 9.544 1.00 98.12 95 MET A O 1
ATOM 793 N N . ALA A 1 96 ? 6.487 -2.890 8.927 1.00 97.81 96 ALA A N 1
ATOM 794 C CA . ALA A 1 96 ? 6.390 -2.326 10.269 1.00 97.81 96 ALA A CA 1
ATOM 795 C C . ALA A 1 96 ? 4.941 -2.334 10.788 1.00 97.81 96 ALA A C 1
ATOM 797 O O . ALA A 1 96 ? 4.700 -2.833 11.884 1.00 97.81 96 ALA A O 1
ATOM 798 N N . TYR A 1 97 ? 3.965 -1.891 9.987 1.00 97.69 97 TYR A N 1
ATOM 799 C CA . TYR A 1 97 ? 2.553 -1.962 10.380 1.00 97.69 97 TYR A CA 1
ATOM 800 C C . TYR A 1 97 ? 2.090 -3.397 10.656 1.00 97.69 97 TYR A C 1
ATOM 802 O O . TYR A 1 97 ? 1.498 -3.663 11.702 1.00 97.69 97 TYR A O 1
ATOM 810 N N . TRP A 1 98 ? 2.378 -4.334 9.747 1.00 98.19 98 TRP A N 1
ATOM 811 C CA . TRP A 1 98 ? 1.960 -5.730 9.894 1.00 98.19 98 TRP A CA 1
ATOM 812 C C . TRP A 1 98 ? 2.619 -6.417 11.094 1.00 98.19 98 TRP A C 1
ATOM 814 O O . TRP A 1 98 ? 1.951 -7.146 11.826 1.00 98.19 98 TRP A O 1
ATOM 824 N N . SER A 1 99 ? 3.907 -6.159 11.335 1.00 98.06 99 SER A N 1
ATOM 825 C CA . SER A 1 99 ? 4.618 -6.705 12.498 1.00 98.06 99 SER A CA 1
ATOM 826 C C . SER A 1 99 ? 4.119 -6.122 13.824 1.00 98.06 99 SER A C 1
ATOM 828 O O . SER A 1 99 ? 3.922 -6.879 14.776 1.00 98.06 99 SER A O 1
ATOM 830 N N . ASN A 1 100 ? 3.852 -4.815 13.891 1.00 98.19 100 ASN A N 1
ATOM 831 C CA . ASN A 1 100 ? 3.275 -4.172 15.073 1.00 98.19 100 ASN A CA 1
ATOM 832 C C . ASN A 1 100 ? 1.876 -4.717 15.378 1.00 98.19 100 ASN A C 1
ATOM 834 O O . ASN A 1 100 ? 1.610 -5.113 16.514 1.00 98.19 100 ASN A O 1
ATOM 838 N N . LEU A 1 101 ? 1.025 -4.829 14.351 1.00 97.19 101 LEU A N 1
ATOM 839 C CA . LEU A 1 101 ? -0.318 -5.388 14.481 1.00 97.19 101 LEU A CA 1
ATOM 840 C C . LEU A 1 101 ? -0.267 -6.826 15.008 1.00 97.19 101 LEU A C 1
ATOM 842 O O . LEU A 1 101 ? -0.965 -7.152 15.964 1.00 97.19 101 LEU A O 1
ATOM 846 N N . ALA A 1 102 ? 0.597 -7.671 14.437 1.00 97.50 102 ALA A N 1
ATOM 847 C CA . ALA A 1 102 ? 0.751 -9.058 14.871 1.00 97.50 102 ALA A CA 1
ATOM 848 C C . ALA A 1 102 ? 1.265 -9.181 16.316 1.00 97.50 102 ALA A C 1
ATOM 850 O O . ALA A 1 102 ? 0.898 -10.118 17.023 1.00 97.50 102 ALA A O 1
ATOM 851 N N . ARG A 1 103 ? 2.116 -8.249 16.763 1.00 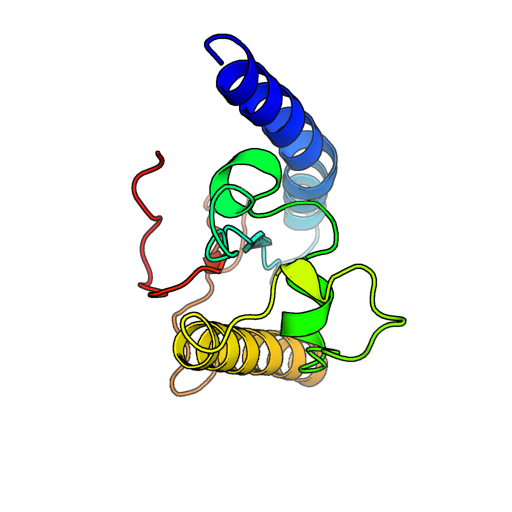97.50 103 ARG A N 1
ATOM 852 C CA . ARG A 1 103 ? 2.716 -8.276 18.103 1.00 97.50 103 ARG A CA 1
ATOM 853 C C . ARG A 1 103 ? 1.796 -7.708 19.183 1.00 97.50 103 ARG A C 1
ATOM 855 O O . ARG A 1 103 ? 1.759 -8.249 20.285 1.00 97.50 103 ARG A O 1
ATOM 862 N N . ASN A 1 104 ? 1.104 -6.610 18.881 1.00 96.06 104 ASN A N 1
ATOM 863 C CA . ASN A 1 104 ? 0.468 -5.751 19.883 1.00 96.06 104 ASN A CA 1
ATOM 864 C C . ASN A 1 104 ? -1.036 -5.532 19.649 1.00 96.06 104 ASN A C 1
ATOM 866 O O . ASN A 1 104 ? -1.703 -4.985 20.522 1.00 96.06 104 ASN A O 1
ATOM 870 N N . GLY A 1 105 ? -1.571 -5.906 18.482 1.00 94.88 105 GLY A N 1
ATOM 871 C CA . GLY A 1 105 ? -2.944 -5.580 18.086 1.00 94.88 105 GLY A CA 1
ATOM 872 C C . GLY A 1 105 ? -3.151 -4.130 17.631 1.00 94.88 105 GLY A C 1
ATOM 873 O O . GLY A 1 105 ? -4.284 -3.755 17.358 1.00 94.88 105 GLY A O 1
ATOM 874 N N . ASP A 1 106 ? -2.079 -3.340 17.515 1.00 95.56 106 ASP A N 1
ATOM 875 C CA . ASP A 1 106 ? -2.069 -1.963 17.003 1.00 95.56 106 ASP A CA 1
ATOM 876 C C . ASP A 1 106 ? -0.936 -1.840 15.966 1.00 95.56 106 ASP A C 1
ATOM 878 O O . ASP A 1 106 ? 0.210 -2.157 16.301 1.00 95.56 106 ASP A O 1
ATOM 882 N N . PRO A 1 107 ? -1.211 -1.440 14.709 1.00 97.00 107 PRO A N 1
ATOM 883 C CA . PRO A 1 107 ? -0.184 -1.301 13.683 1.00 97.00 107 PRO A CA 1
ATOM 884 C C . PRO A 1 107 ? 0.747 -0.103 13.939 1.00 97.00 107 PRO A C 1
ATOM 886 O O . PRO A 1 107 ? 1.864 -0.068 13.417 1.00 97.00 107 PRO A O 1
ATOM 889 N N . ASN A 1 108 ? 0.322 0.890 14.724 1.00 96.62 108 ASN A N 1
ATOM 890 C CA . ASN A 1 108 ? 1.061 2.135 14.907 1.00 96.62 108 ASN A CA 1
ATOM 891 C C . ASN A 1 108 ? 2.394 1.934 15.644 1.00 96.62 108 ASN A C 1
ATOM 893 O O . ASN A 1 108 ? 2.578 1.018 16.445 1.00 96.62 108 ASN A O 1
ATOM 897 N N . GLY A 1 109 ? 3.351 2.822 15.369 1.00 94.56 109 GLY A N 1
ATOM 898 C CA . GLY A 1 109 ? 4.669 2.784 15.991 1.00 94.56 109 GLY A CA 1
ATOM 899 C C . GLY A 1 109 ? 5.542 3.989 15.630 1.00 94.56 109 GLY A C 1
ATOM 900 O O . GLY A 1 109 ? 5.175 4.789 14.767 1.00 94.56 109 GLY A O 1
ATOM 901 N N . PRO A 1 110 ? 6.707 4.143 16.285 1.00 92.50 110 PRO A N 1
ATOM 902 C CA . PRO A 1 110 ? 7.597 5.275 16.054 1.00 92.50 110 PRO A CA 1
ATOM 903 C C . PRO A 1 110 ? 8.011 5.407 14.583 1.00 92.50 110 PRO A C 1
ATOM 905 O O . PRO A 1 110 ? 8.449 4.439 13.962 1.00 92.50 110 PRO A O 1
ATOM 908 N N . GLY A 1 111 ? 7.907 6.621 14.038 1.00 88.56 111 GLY A N 1
ATOM 909 C CA . GLY A 1 111 ? 8.314 6.920 12.662 1.00 88.56 111 GLY A CA 1
ATOM 910 C C . GLY A 1 111 ? 7.366 6.398 11.577 1.00 88.56 111 GLY A C 1
ATOM 911 O O . GLY A 1 111 ? 7.712 6.481 10.400 1.00 88.56 111 GLY A O 1
ATOM 912 N N . LEU A 1 112 ? 6.192 5.876 11.948 1.00 93.56 112 LEU A N 1
ATOM 913 C CA . LEU A 1 112 ? 5.132 5.524 11.008 1.00 93.56 112 LEU A CA 1
ATOM 914 C C . LEU A 1 112 ? 4.068 6.628 10.967 1.00 93.56 112 LEU A C 1
ATOM 916 O O . LEU A 1 112 ? 3.762 7.219 12.007 1.00 93.56 112 LEU A O 1
ATOM 920 N N . PRO A 1 113 ? 3.474 6.904 9.794 1.00 91.88 113 PRO A N 1
ATOM 921 C CA . PRO A 1 113 ? 2.233 7.662 9.718 1.00 91.88 113 PRO A CA 1
ATOM 922 C C . PRO A 1 113 ? 1.148 7.033 10.599 1.00 91.88 113 PRO A C 1
ATOM 924 O O . PRO A 1 113 ? 1.116 5.817 10.791 1.00 91.88 113 PRO A O 1
ATOM 927 N N . GLU A 1 114 ? 0.246 7.852 11.126 1.00 91.94 114 GLU A N 1
ATOM 928 C CA . GLU A 1 114 ? -0.853 7.340 11.939 1.00 91.94 114 GLU A CA 1
ATOM 929 C C . GLU A 1 114 ? -1.834 6.542 11.072 1.00 91.94 114 GLU A C 1
ATOM 931 O O . GLU A 1 114 ? -2.331 7.029 10.051 1.00 91.94 114 GLU A O 1
ATOM 936 N N . TRP A 1 115 ? -2.118 5.314 11.496 1.00 93.44 115 TRP A N 1
ATOM 937 C CA . TRP A 1 115 ? -3.177 4.479 10.961 1.00 93.44 115 TRP A CA 1
ATOM 938 C C . TRP A 1 115 ? -4.372 4.533 11.921 1.00 93.44 115 TRP A C 1
ATOM 940 O O . TRP A 1 115 ? -4.350 3.886 12.973 1.00 93.44 115 TRP A O 1
ATOM 950 N N . PRO A 1 116 ? -5.420 5.301 11.577 1.00 90.50 116 PRO A N 1
ATOM 951 C CA . PRO A 1 116 ? -6.576 5.467 12.444 1.00 90.50 116 PRO A CA 1
ATOM 952 C C . PRO A 1 116 ? -7.397 4.178 12.546 1.00 90.50 116 PRO A C 1
ATOM 954 O O . PRO A 1 116 ? -7.556 3.447 11.565 1.00 90.50 116 PRO A O 1
ATOM 957 N N . ASP A 1 117 ? -7.975 3.954 13.725 1.00 90.56 117 ASP A N 1
ATOM 958 C CA . ASP A 1 117 ? -8.945 2.883 13.952 1.00 90.56 117 ASP A CA 1
ATOM 959 C C . ASP A 1 117 ? -10.220 3.119 13.123 1.00 90.56 117 ASP A C 1
ATOM 961 O O . ASP A 1 117 ? -10.795 4.218 13.095 1.00 90.56 117 ASP A O 1
ATOM 965 N N . TYR A 1 118 ? -10.673 2.068 12.446 1.00 91.38 118 TYR A N 1
ATOM 966 C CA . TYR A 1 118 ? -11.918 2.050 11.703 1.00 91.38 118 TYR A CA 1
ATOM 967 C C . TYR A 1 118 ? -13.079 1.860 12.671 1.00 91.38 118 TYR A C 1
ATOM 969 O O . TYR A 1 118 ? -13.199 0.857 13.374 1.00 91.38 118 TYR A O 1
ATOM 977 N N . SER A 1 119 ? -14.032 2.783 12.624 1.00 86.25 119 SER A N 1
ATOM 978 C CA . SER A 1 119 ? -15.259 2.681 13.402 1.00 86.25 119 SER A CA 1
ATOM 979 C C . SER A 1 119 ? -16.491 3.040 12.580 1.00 86.25 119 SER A C 1
ATOM 981 O O . SER A 1 119 ? -16.432 3.551 11.459 1.00 86.25 119 SER A O 1
ATOM 983 N N . ARG A 1 120 ? -17.671 2.792 13.158 1.00 75.44 120 ARG A N 1
ATOM 984 C CA . ARG A 1 120 ? -18.946 3.122 12.507 1.00 75.44 120 ARG A CA 1
ATOM 985 C C . ARG A 1 120 ? -19.115 4.621 12.243 1.00 75.44 120 ARG A C 1
ATOM 987 O O . ARG A 1 120 ? -19.778 4.971 11.266 1.00 75.44 120 ARG A O 1
ATOM 994 N N . SER A 1 121 ? -18.573 5.472 13.115 1.00 76.06 121 SER A N 1
ATOM 995 C CA . SER A 1 121 ? -18.588 6.933 12.978 1.00 76.06 121 SER A CA 1
ATOM 996 C C . SER A 1 121 ? -17.389 7.454 12.186 1.00 76.06 121 SER A C 1
ATOM 998 O O . SER A 1 121 ? -17.497 8.510 11.569 1.00 76.06 121 SER A O 1
ATOM 1000 N N . ASN A 1 122 ? -16.285 6.703 12.158 1.00 75.88 122 ASN A N 1
ATOM 1001 C CA . ASN A 1 122 ? -15.036 7.091 11.520 1.00 75.88 122 ASN A CA 1
ATOM 1002 C C . ASN A 1 122 ? -14.551 5.996 10.558 1.00 75.88 122 ASN A C 1
ATOM 1004 O O . ASN A 1 122 ? -13.781 5.116 10.931 1.00 75.88 122 ASN A O 1
ATOM 1008 N N . LYS A 1 123 ? -14.997 6.047 9.299 1.00 82.69 123 LYS A N 1
ATOM 1009 C CA . LYS A 1 123 ? -14.633 5.068 8.254 1.00 82.69 123 LYS A CA 1
ATOM 1010 C C . LYS A 1 123 ? -13.262 5.355 7.630 1.00 82.69 123 LYS A C 1
ATOM 1012 O O . LYS A 1 123 ? -13.109 5.296 6.410 1.00 82.69 123 LYS A O 1
ATOM 1017 N N . GLN A 1 124 ? -12.304 5.769 8.450 1.00 85.31 124 GLN A N 1
ATOM 1018 C CA . GLN A 1 124 ? -10.970 6.107 7.972 1.00 85.31 124 GLN A CA 1
ATOM 1019 C C . GLN A 1 124 ? -10.231 4.842 7.558 1.00 85.31 124 GLN A C 1
ATOM 1021 O O . GLN A 1 124 ? -10.480 3.749 8.066 1.00 85.31 124 GLN A O 1
ATOM 1026 N N . ARG A 1 125 ? -9.316 5.020 6.615 1.00 90.56 125 ARG A N 1
ATOM 1027 C CA . ARG A 1 125 ? -8.362 4.008 6.189 1.00 90.56 125 ARG A CA 1
ATOM 1028 C C . ARG A 1 125 ? -7.071 4.696 5.803 1.00 90.56 125 ARG A C 1
ATOM 1030 O O . ARG A 1 125 ? -7.099 5.844 5.355 1.00 90.56 125 ARG A O 1
ATOM 1037 N N . ILE A 1 126 ? -5.962 3.987 5.930 1.00 91.94 126 ILE A N 1
ATOM 1038 C CA . ILE A 1 126 ? -4.696 4.471 5.392 1.00 91.94 126 ILE A CA 1
ATOM 1039 C C . ILE A 1 126 ? -4.600 4.134 3.901 1.00 91.94 126 ILE A C 1
ATOM 1041 O O . ILE A 1 126 ? -5.066 3.081 3.463 1.00 91.94 126 ILE A O 1
ATOM 1045 N N . HIS A 1 127 ? -4.013 5.035 3.119 1.00 92.31 127 HIS A N 1
ATOM 1046 C CA . HIS A 1 127 ? -3.648 4.770 1.731 1.00 92.31 127 HIS A CA 1
ATOM 1047 C C . HIS A 1 127 ? -2.145 4.494 1.680 1.00 92.31 127 HIS A C 1
ATOM 1049 O O . HIS A 1 127 ? -1.340 5.321 2.109 1.00 92.31 127 HIS A O 1
ATOM 1055 N N . LEU A 1 128 ? -1.788 3.308 1.203 1.00 94.69 128 LEU A N 1
ATOM 1056 C CA . LEU A 1 128 ? -0.425 2.810 1.101 1.00 94.69 128 LEU A CA 1
ATOM 1057 C C . LEU A 1 128 ? 0.021 2.933 -0.351 1.00 94.69 128 LEU A C 1
ATOM 1059 O O . LEU A 1 128 ? -0.454 2.207 -1.223 1.00 94.69 128 LEU A O 1
ATOM 1063 N N . ASP A 1 129 ? 0.904 3.893 -0.585 1.00 93.12 129 ASP A N 1
ATOM 1064 C CA . ASP A 1 129 ? 1.370 4.294 -1.907 1.00 93.12 129 ASP A CA 1
ATOM 1065 C C . ASP A 1 129 ? 2.730 5.011 -1.775 1.00 93.12 129 ASP A C 1
ATOM 1067 O O . ASP A 1 129 ? 3.176 5.313 -0.664 1.00 93.12 129 ASP A O 1
ATOM 1071 N N . THR A 1 130 ? 3.415 5.311 -2.876 1.00 82.88 130 THR A N 1
ATOM 1072 C CA . THR A 1 130 ? 4.608 6.161 -2.858 1.00 82.88 130 THR A CA 1
ATOM 1073 C C . THR A 1 130 ? 4.269 7.561 -2.345 1.00 82.88 130 THR A C 1
ATOM 1075 O O . THR A 1 130 ? 3.283 8.190 -2.742 1.00 82.88 130 THR A O 1
ATOM 1078 N N . GLY A 1 131 ? 5.093 8.058 -1.415 1.00 66.06 131 GLY A N 1
ATOM 1079 C CA . GLY A 1 131 ? 4.876 9.350 -0.765 1.00 66.06 131 GLY A CA 1
ATOM 1080 C C . GLY A 1 131 ? 3.761 9.339 0.283 1.00 66.06 131 GLY A C 1
ATOM 1081 O O . GLY A 1 131 ? 2.974 10.285 0.312 1.00 66.06 131 GLY A O 1
ATOM 1082 N N . ILE A 1 132 ? 3.683 8.295 1.129 1.00 57.38 132 ILE A N 1
ATOM 1083 C CA . ILE A 1 132 ? 2.712 8.210 2.235 1.00 57.38 132 ILE A CA 1
ATOM 1084 C C . ILE A 1 132 ? 2.740 9.514 3.041 1.00 57.38 132 ILE A C 1
ATOM 1086 O O . ILE A 1 132 ? 3.663 9.794 3.803 1.00 57.38 132 ILE A O 1
ATOM 1090 N N . THR A 1 133 ? 1.689 10.306 2.882 1.00 46.97 133 THR A N 1
ATOM 1091 C CA . THR A 1 133 ? 1.342 11.401 3.782 1.00 46.97 133 THR A CA 1
ATOM 1092 C C . THR A 1 133 ? 0.054 10.977 4.479 1.00 46.97 133 THR A C 1
ATOM 1094 O O . THR A 1 133 ? -0.747 10.257 3.889 1.00 46.97 133 THR A O 1
ATOM 1097 N N . GLY A 1 134 ? -0.174 11.368 5.736 1.00 37.31 134 GLY A N 1
ATOM 1098 C CA . GLY A 1 134 ? -1.385 11.012 6.503 1.00 37.31 134 GLY A CA 1
ATOM 1099 C C . GLY A 1 134 ? -2.698 11.608 5.959 1.00 37.31 134 GLY A C 1
ATOM 1100 O O . GLY A 1 134 ? -3.612 11.903 6.722 1.00 37.31 134 GLY A O 1
ATOM 1101 N N . ARG A 1 135 ? -2.785 11.867 4.652 1.00 34.41 135 ARG A N 1
ATOM 1102 C CA . ARG A 1 135 ? -3.956 12.353 3.929 1.00 34.41 135 ARG A CA 1
ATOM 1103 C C . ARG A 1 135 ? -4.123 11.531 2.660 1.00 34.41 135 ARG A C 1
ATOM 1105 O O . ARG A 1 135 ? -3.149 11.231 1.977 1.00 34.41 135 ARG A O 1
ATOM 1112 N N . ALA A 1 136 ? -5.374 11.213 2.340 1.00 33.94 136 ALA A N 1
ATOM 1113 C CA . ALA A 1 136 ? -5.740 10.587 1.078 1.00 33.94 136 ALA A CA 1
ATOM 1114 C C . ALA A 1 136 ? -5.093 11.342 -0.096 1.00 33.94 136 ALA A C 1
ATOM 1116 O O . ALA A 1 136 ? -5.236 12.567 -0.190 1.00 33.94 136 ALA A O 1
ATOM 1117 N N . LYS A 1 137 ? -4.410 10.626 -1.003 1.00 38.03 137 LYS A N 1
ATOM 1118 C CA . LYS A 1 137 ? -4.116 11.182 -2.327 1.00 38.03 137 LYS A CA 1
ATOM 1119 C C . LYS A 1 137 ? -5.463 11.596 -2.924 1.00 38.03 137 LYS A C 1
ATOM 1121 O O . LYS A 1 137 ? -6.393 10.791 -2.985 1.00 38.03 137 LYS A O 1
ATOM 1126 N N . SER A 1 138 ? -5.587 12.871 -3.299 1.00 29.97 138 SER A N 1
ATOM 1127 C CA . SER A 1 138 ? -6.700 13.338 -4.126 1.00 29.97 138 SER A CA 1
ATOM 1128 C C . SER A 1 138 ? -6.739 12.423 -5.338 1.00 29.97 138 SER A C 1
ATOM 1130 O O . SER A 1 138 ? -5.772 12.397 -6.099 1.00 29.97 138 SER A O 1
ATOM 1132 N N . GLY A 1 139 ? -7.806 11.632 -5.445 1.00 32.03 139 GLY A N 1
ATOM 1133 C CA . GLY A 1 139 ? -7.933 10.616 -6.476 1.00 32.03 139 GLY A CA 1
ATOM 1134 C C . GLY A 1 139 ? -7.629 11.199 -7.850 1.00 32.03 139 GLY A C 1
ATOM 1135 O O . GLY A 1 139 ? -8.089 12.294 -8.179 1.00 32.03 139 GLY A O 1
ATOM 1136 N N . LYS A 1 140 ? -6.847 10.457 -8.629 1.00 33.75 140 LYS A N 1
ATOM 1137 C CA . LYS A 1 140 ? -7.048 10.469 -10.073 1.00 33.75 140 LYS A CA 1
ATOM 1138 C C . LYS A 1 140 ? -8.400 9.813 -10.361 1.00 33.75 140 LYS A C 1
ATOM 1140 O O . LYS A 1 140 ? -8.835 8.898 -9.613 1.00 33.75 140 LYS A O 1
#